Protein AF-A0A7J3ALT9-F1 (afdb_monomer)

pLDDT: mean 75.01, std 16.69, range [44.09, 91.62]

Radius of gyration: 16.63 Å; Cα contacts (8 Å, |Δi|>4): 76; chains: 1; bounding box: 40×51×20 Å

Mean predicted aligned error: 11.18 Å

Nearest PDB structures (foldseek):
  6kco-assembly3_E  TM=5.844E-01  e=6.775E-01  Drosophila melanogaster
  5i4e-assembly1_A  TM=6.022E-01  e=1.194E+00  Homo sapiens
  7mkn-assembly1_L  TM=8.062E-01  e=3.269E+00  Escherichia coli K-12
  7u32-assembly1_A  TM=5.757E-01  e=1.271E+00  Visna/maedi virus EV1 KV1772

Structure (mmCIF, N/CA/C/O backbone):
data_AF-A0A7J3ALT9-F1
#
_entry.id   AF-A0A7J3ALT9-F1
#
loop_
_atom_site.group_PDB
_atom_site.id
_atom_site.type_symbol
_atom_site.label_atom_id
_atom_site.label_alt_id
_atom_site.label_comp_id
_atom_site.label_asym_id
_atom_site.label_entity_id
_atom_site.label_seq_id
_atom_site.pdbx_PDB_ins_code
_atom_site.Cartn_x
_atom_site.Cartn_y
_atom_site.Cartn_z
_atom_site.occupancy
_atom_site.B_iso_or_equiv
_atom_site.auth_seq_id
_atom_site.auth_comp_id
_atom_site.auth_asym_id
_atom_site.auth_atom_id
_atom_site.pdbx_PDB_model_num
ATOM 1 N N . MET A 1 1 ? 11.982 -14.039 -1.858 1.00 58.22 1 MET A N 1
ATOM 2 C CA . MET A 1 1 ? 10.957 -13.489 -0.937 1.00 58.22 1 MET A CA 1
ATOM 3 C C . MET A 1 1 ? 9.575 -13.887 -1.424 1.00 58.22 1 MET A C 1
ATOM 5 O O . MET A 1 1 ? 9.330 -13.783 -2.621 1.00 58.22 1 MET A O 1
ATOM 9 N N . ARG A 1 2 ? 8.700 -14.362 -0.531 1.00 66.62 2 ARG A N 1
ATOM 10 C CA . ARG A 1 2 ? 7.287 -14.637 -0.841 1.00 66.62 2 ARG A CA 1
ATOM 11 C C . ARG A 1 2 ? 6.474 -13.344 -0.698 1.00 66.62 2 ARG A C 1
ATOM 13 O O . ARG A 1 2 ? 6.757 -12.555 0.193 1.00 66.62 2 ARG A O 1
ATOM 20 N N . LEU A 1 3 ? 5.452 -13.154 -1.537 1.00 63.31 3 LEU A N 1
ATOM 21 C CA . LEU A 1 3 ? 4.534 -11.998 -1.492 1.00 63.31 3 LEU A CA 1
ATOM 22 C C . LEU A 1 3 ? 3.932 -11.759 -0.094 1.00 63.31 3 LEU A C 1
ATOM 24 O O . LEU A 1 3 ? 3.775 -10.620 0.328 1.00 63.31 3 LEU A O 1
ATOM 28 N N . GLY A 1 4 ? 3.652 -12.832 0.654 1.00 61.41 4 GLY A N 1
ATOM 29 C CA . GLY A 1 4 ? 3.063 -12.755 1.996 1.00 61.41 4 GLY A CA 1
ATOM 30 C C . GLY A 1 4 ? 3.960 -12.156 3.089 1.00 61.41 4 GLY A C 1
ATOM 31 O O . GLY A 1 4 ? 3.432 -11.759 4.127 1.00 61.41 4 GLY A O 1
ATOM 32 N N . ASP A 1 5 ? 5.274 -12.066 2.865 1.00 70.06 5 ASP A N 1
ATOM 33 C CA . ASP A 1 5 ? 6.227 -11.429 3.789 1.00 70.06 5 ASP A CA 1
ATOM 34 C C . ASP A 1 5 ? 6.314 -9.908 3.586 1.00 70.06 5 ASP A C 1
ATOM 36 O O . ASP A 1 5 ? 6.742 -9.177 4.475 1.00 70.06 5 ASP A O 1
ATOM 40 N N . MET A 1 6 ? 5.878 -9.409 2.426 1.00 80.69 6 MET A N 1
ATOM 41 C CA . MET A 1 6 ? 5.902 -7.986 2.104 1.00 80.69 6 MET A CA 1
ATOM 42 C C . MET A 1 6 ? 4.663 -7.309 2.690 1.0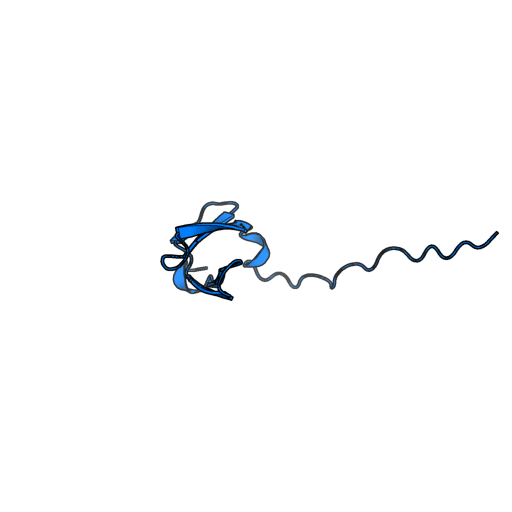0 80.69 6 MET A C 1
ATOM 44 O O . MET A 1 6 ? 3.530 -7.534 2.253 1.00 80.69 6 MET A O 1
ATOM 48 N N . LYS A 1 7 ? 4.890 -6.473 3.704 1.00 85.25 7 LYS A N 1
ATOM 49 C CA . LYS A 1 7 ? 3.855 -5.721 4.415 1.00 85.25 7 LYS A CA 1
ATOM 50 C C . LYS A 1 7 ? 4.148 -4.232 4.342 1.00 85.25 7 LYS A C 1
ATOM 52 O O . LYS A 1 7 ? 5.277 -3.807 4.558 1.00 85.25 7 LYS A O 1
ATOM 57 N N . ALA A 1 8 ? 3.113 -3.441 4.099 1.00 86.62 8 ALA A N 1
ATOM 58 C CA . ALA A 1 8 ? 3.195 -1.986 4.105 1.00 86.62 8 ALA A CA 1
ATOM 59 C C . ALA A 1 8 ? 2.041 -1.386 4.903 1.00 86.62 8 ALA A C 1
ATOM 61 O O . ALA A 1 8 ? 1.053 -2.054 5.188 1.00 86.62 8 ALA A O 1
ATOM 62 N N . LYS A 1 9 ? 2.137 -0.105 5.260 1.00 89.31 9 LYS A N 1
ATOM 63 C CA . LYS A 1 9 ? 1.023 0.624 5.876 1.00 89.31 9 LYS A CA 1
ATOM 64 C C . LYS A 1 9 ? 0.334 1.497 4.839 1.00 89.31 9 LYS A C 1
ATOM 66 O O . LYS A 1 9 ? 0.990 2.183 4.058 1.00 89.31 9 LYS A O 1
ATOM 71 N N . CYS A 1 10 ? -0.996 1.512 4.863 1.00 88.94 10 CYS A N 1
ATOM 72 C CA . CYS A 1 10 ? -1.776 2.446 4.062 1.00 88.94 10 CYS A CA 1
ATOM 73 C C . CYS A 1 10 ? -1.401 3.884 4.435 1.00 88.94 10 CYS A C 1
ATOM 75 O O . CYS A 1 10 ? -1.539 4.268 5.596 1.00 88.94 10 CYS A O 1
ATOM 77 N N . ARG A 1 11 ? -1.005 4.712 3.460 1.00 83.31 11 ARG A N 1
ATOM 78 C CA . ARG A 1 11 ? -0.667 6.124 3.719 1.00 83.31 11 ARG A CA 1
ATOM 79 C C . ARG A 1 11 ? -1.843 6.959 4.239 1.00 83.31 11 ARG A C 1
ATOM 81 O O . ARG A 1 11 ? -1.616 8.015 4.813 1.00 83.31 11 ARG A O 1
ATOM 88 N N . LYS A 1 12 ? -3.084 6.502 4.039 1.00 87.88 12 LYS A N 1
ATOM 89 C CA . LYS A 1 12 ? -4.298 7.231 4.436 1.00 87.88 12 LYS A CA 1
ATOM 90 C C . LYS A 1 12 ? -4.844 6.809 5.799 1.00 87.88 12 LYS A C 1
ATOM 92 O O . LYS A 1 12 ? -5.184 7.667 6.601 1.00 87.88 12 LYS A O 1
ATOM 97 N N . CYS A 1 13 ? -4.953 5.504 6.058 1.00 91.56 13 CYS A N 1
ATOM 98 C CA . CYS A 1 13 ? -5.552 4.982 7.296 1.00 91.56 13 CYS A CA 1
ATOM 99 C C . CYS A 1 13 ? -4.561 4.279 8.230 1.00 91.56 13 CYS A C 1
ATOM 101 O O . CYS A 1 13 ? -4.953 3.835 9.303 1.00 91.56 13 CYS A O 1
ATOM 103 N N . GLY A 1 14 ? -3.300 4.112 7.823 1.00 87.62 14 GLY A N 1
ATOM 104 C CA . GLY A 1 14 ? -2.267 3.454 8.627 1.00 87.62 14 GLY A CA 1
ATOM 105 C C . GLY A 1 14 ? -2.428 1.939 8.791 1.00 87.62 14 GLY A C 1
ATOM 106 O O . GLY A 1 14 ? -1.583 1.312 9.427 1.00 87.62 14 GLY A O 1
ATOM 107 N N . LYS A 1 15 ? -3.477 1.331 8.219 1.00 90.00 15 LYS A N 1
ATOM 108 C CA . LYS A 1 15 ? -3.734 -0.112 8.315 1.00 90.00 15 LYS A CA 1
ATOM 109 C C . LYS A 1 15 ? -2.632 -0.914 7.624 1.00 90.00 15 LYS A C 1
ATOM 111 O O . LYS A 1 15 ? -2.156 -0.511 6.562 1.00 90.00 15 LYS A O 1
ATOM 116 N N . GLU A 1 16 ? -2.270 -2.054 8.208 1.00 90.06 16 GLU A N 1
ATOM 117 C CA . GLU A 1 16 ? -1.359 -3.014 7.584 1.00 90.06 16 GLU A CA 1
ATOM 118 C C . GLU A 1 16 ? -2.005 -3.599 6.320 1.00 90.06 16 GLU A C 1
ATOM 120 O O . GLU A 1 16 ? -3.112 -4.145 6.351 1.00 90.06 16 GLU A O 1
ATOM 125 N N . LEU A 1 17 ? -1.307 -3.435 5.203 1.00 87.75 17 LEU A N 1
ATOM 126 C CA . LEU A 1 17 ? -1.627 -3.954 3.887 1.00 87.75 17 LEU A CA 1
ATOM 127 C C . LEU A 1 17 ? -0.642 -5.065 3.550 1.00 87.75 17 LEU A C 1
ATOM 129 O O . LEU A 1 17 ? 0.557 -4.959 3.818 1.00 87.75 17 LEU A O 1
ATOM 133 N N . LYS A 1 18 ? -1.162 -6.114 2.923 1.00 88.06 18 LYS A N 1
ATOM 134 C CA . LYS A 1 18 ? -0.355 -7.172 2.318 1.00 88.06 18 LYS A CA 1
ATOM 135 C C . LYS A 1 18 ? -0.111 -6.819 0.856 1.00 88.06 18 LYS A C 1
ATOM 137 O O . LYS A 1 18 ? -0.949 -6.138 0.261 1.00 88.06 18 LYS A O 1
ATOM 142 N N . ALA A 1 19 ? 1.024 -7.252 0.316 1.00 87.94 19 ALA A N 1
ATOM 143 C CA . ALA A 1 19 ? 1.299 -7.107 -1.106 1.00 87.94 19 ALA A CA 1
ATOM 144 C C . ALA A 1 19 ? 0.166 -7.756 -1.909 1.00 87.94 19 ALA A C 1
ATOM 146 O O . ALA A 1 19 ? -0.171 -8.920 -1.688 1.00 87.94 19 ALA A O 1
ATOM 147 N N . ASP A 1 20 ? -0.436 -6.962 -2.783 1.00 88.19 20 ASP A N 1
ATOM 148 C CA . ASP A 1 20 ? -1.476 -7.396 -3.706 1.00 88.19 20 ASP A CA 1
ATOM 149 C C . ASP A 1 20 ? -0.823 -8.042 -4.930 1.00 88.19 20 ASP A C 1
ATOM 151 O O . ASP A 1 20 ? -1.080 -9.200 -5.248 1.00 88.19 20 ASP A O 1
ATOM 155 N N . SER A 1 21 ? 0.120 -7.314 -5.528 1.00 87.44 21 SER A N 1
ATOM 156 C CA . SER A 1 21 ? 0.880 -7.726 -6.701 1.00 87.44 21 SER A CA 1
ATOM 157 C C . SER A 1 21 ? 2.340 -7.298 -6.550 1.00 87.44 21 SER A C 1
ATOM 159 O O . SER A 1 21 ? 2.656 -6.363 -5.807 1.00 87.44 21 SER A O 1
ATOM 161 N N . LYS A 1 22 ? 3.250 -8.000 -7.224 1.00 85.81 22 LYS A N 1
ATOM 162 C CA . LYS A 1 22 ? 4.671 -7.654 -7.270 1.00 85.81 22 LYS A CA 1
ATOM 163 C C . LYS A 1 22 ? 5.186 -7.815 -8.690 1.00 85.81 22 LYS A C 1
ATOM 165 O O . LYS A 1 22 ? 5.054 -8.893 -9.263 1.00 85.81 22 LYS A O 1
ATOM 170 N N . ASP A 1 23 ? 5.863 -6.779 -9.146 1.00 85.88 23 ASP A N 1
ATOM 171 C CA . ASP A 1 23 ? 6.657 -6.729 -10.361 1.00 85.88 23 ASP A CA 1
ATOM 172 C C . ASP A 1 23 ? 8.155 -6.864 -10.031 1.00 85.88 23 ASP A C 1
ATOM 174 O O . ASP A 1 23 ? 8.561 -6.962 -8.863 1.00 85.88 23 ASP A O 1
ATOM 178 N N . ASP A 1 24 ? 8.998 -6.872 -11.062 1.00 81.19 24 ASP A N 1
ATOM 179 C CA . ASP A 1 24 ? 10.455 -6.933 -10.908 1.00 81.19 24 ASP A CA 1
ATOM 180 C C . ASP A 1 24 ? 11.016 -5.742 -10.112 1.00 81.19 24 ASP A C 1
ATOM 182 O O . ASP A 1 24 ? 11.941 -5.927 -9.316 1.00 81.19 24 ASP A O 1
ATOM 186 N N . ASP A 1 25 ? 10.389 -4.567 -10.235 1.00 84.62 25 ASP A N 1
ATOM 187 C CA . ASP A 1 25 ? 10.842 -3.310 -9.625 1.00 84.62 25 ASP A CA 1
ATOM 188 C C . ASP A 1 25 ? 9.947 -2.803 -8.481 1.00 84.62 25 ASP A C 1
ATOM 190 O O . ASP A 1 25 ? 10.435 -2.154 -7.552 1.00 84.62 25 ASP A O 1
ATOM 194 N N . PHE A 1 26 ? 8.644 -3.114 -8.481 1.00 88.00 26 PHE A N 1
ATOM 195 C CA . PHE A 1 26 ? 7.681 -2.550 -7.522 1.00 88.00 26 PHE A CA 1
ATOM 196 C C . PHE A 1 26 ? 6.779 -3.601 -6.872 1.00 88.00 26 PHE A C 1
ATOM 198 O O . PHE A 1 26 ? 6.445 -4.629 -7.448 1.00 88.00 26 PHE A O 1
ATOM 205 N N . VAL A 1 27 ? 6.358 -3.322 -5.642 1.00 89.50 27 VAL A N 1
ATOM 206 C CA . VAL A 1 27 ? 5.316 -4.055 -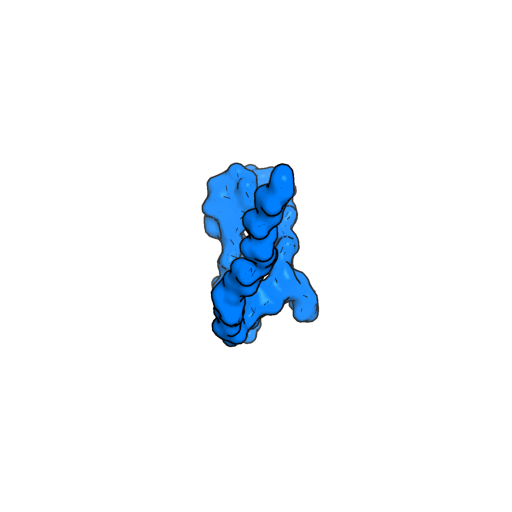4.923 1.00 89.50 27 VAL A CA 1
ATOM 207 C C . VAL A 1 27 ? 4.106 -3.145 -4.783 1.00 89.50 27 VAL A C 1
ATOM 209 O O . VAL A 1 27 ? 4.198 -2.058 -4.204 1.00 89.50 27 VAL A O 1
ATOM 212 N N . THR A 1 28 ? 2.964 -3.596 -5.282 1.00 90.56 28 THR A N 1
ATOM 213 C CA . THR A 1 28 ? 1.690 -2.893 -5.176 1.00 90.56 28 THR A CA 1
ATOM 214 C C . THR A 1 28 ? 0.912 -3.397 -3.969 1.00 90.56 28 THR A C 1
ATOM 216 O O . THR A 1 28 ? 0.729 -4.594 -3.764 1.00 90.56 28 THR A O 1
ATOM 219 N N . PHE A 1 29 ? 0.413 -2.462 -3.168 1.00 91.06 29 PHE A N 1
ATOM 220 C CA . PHE A 1 29 ? -0.424 -2.699 -2.001 1.00 91.06 29 PHE A CA 1
ATOM 221 C C . PHE A 1 29 ? -1.777 -2.037 -2.213 1.00 91.06 29 PHE A C 1
ATOM 223 O O . PHE A 1 29 ? -1.85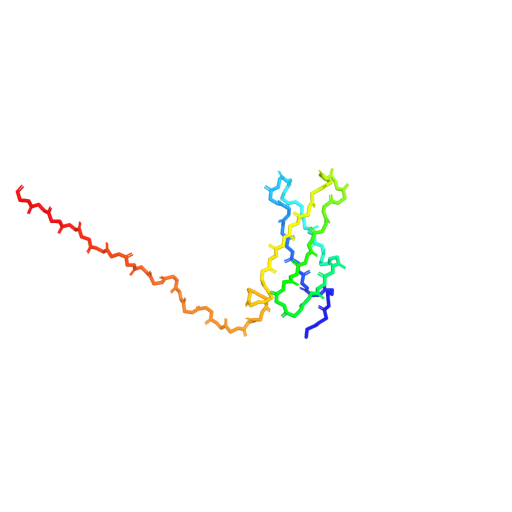9 -0.814 -2.359 1.00 91.06 29 PHE A O 1
ATOM 230 N N . TYR A 1 30 ? -2.845 -2.826 -2.174 1.00 89.56 30 TYR A N 1
ATOM 231 C CA . TYR A 1 30 ? -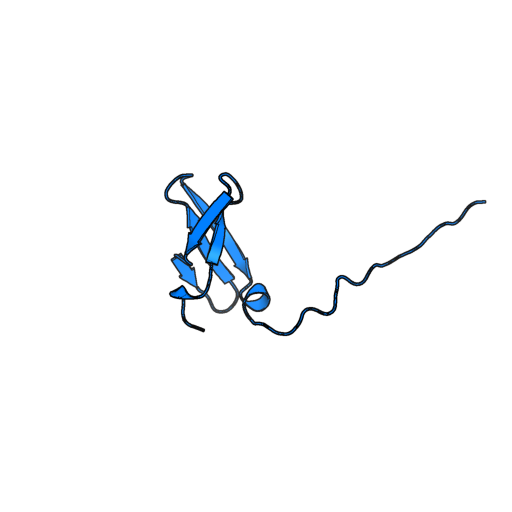4.201 -2.306 -2.256 1.00 89.56 30 TYR A CA 1
ATOM 232 C C . TYR A 1 30 ? -4.846 -2.208 -0.872 1.00 89.56 30 TYR A C 1
ATOM 234 O O . TYR A 1 30 ? -4.890 -3.165 -0.096 1.00 89.56 30 TYR A O 1
ATOM 242 N N . CYS A 1 31 ? -5.381 -1.030 -0.549 1.00 91.62 31 CYS A N 1
ATOM 243 C CA . CYS A 1 31 ? -6.156 -0.829 0.665 1.00 91.62 31 CYS A CA 1
ATOM 244 C C . CYS A 1 31 ? -7.649 -0.991 0.382 1.00 91.62 31 CYS A C 1
ATOM 246 O O . CYS A 1 31 ? -8.295 -0.030 -0.021 1.00 91.62 31 CYS A O 1
ATOM 248 N N . MET A 1 32 ? -8.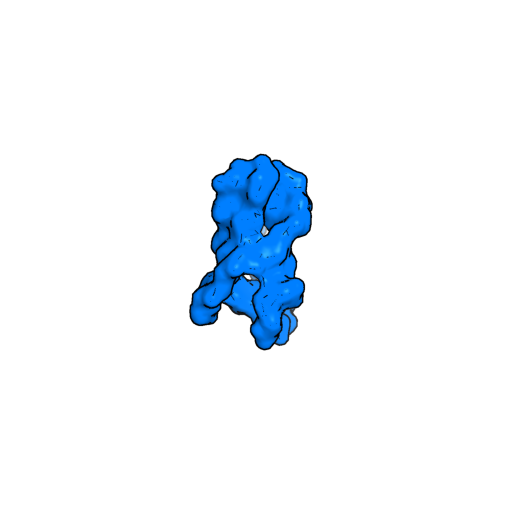230 -2.147 0.718 1.00 88.81 32 MET A N 1
ATOM 249 C CA . MET A 1 32 ? -9.684 -2.376 0.602 1.00 88.81 32 MET A CA 1
ATOM 250 C C . MET A 1 32 ? -10.542 -1.410 1.439 1.00 88.81 32 MET A C 1
ATOM 252 O O . MET A 1 32 ? -11.722 -1.236 1.166 1.00 88.81 32 MET A O 1
ATOM 256 N N . VAL A 1 33 ? -9.968 -0.777 2.468 1.00 89.75 33 VAL A N 1
ATOM 257 C CA . VAL A 1 33 ? -10.692 0.186 3.318 1.00 89.75 33 VAL A CA 1
ATOM 258 C C . VAL A 1 33 ? -10.762 1.565 2.665 1.00 89.75 33 VAL A C 1
ATOM 260 O O . VAL A 1 33 ? -11.779 2.242 2.744 1.00 89.75 33 VAL A O 1
ATOM 263 N N . CYS A 1 34 ? -9.666 2.008 2.048 1.00 91.00 34 CYS A N 1
ATOM 264 C CA . CYS A 1 34 ? -9.562 3.349 1.474 1.00 91.00 34 CYS A CA 1
ATOM 265 C C . CYS A 1 34 ? -9.753 3.381 -0.045 1.00 91.00 34 CYS A C 1
ATOM 267 O O . CYS A 1 34 ? -9.883 4.471 -0.594 1.00 91.00 34 CYS A O 1
ATOM 269 N N . GLY A 1 35 ? -9.710 2.225 -0.711 1.00 90.69 35 GLY A N 1
ATOM 270 C CA . GLY A 1 35 ? -9.763 2.094 -2.165 1.00 90.69 35 GLY A CA 1
ATOM 271 C C . GLY A 1 35 ? -8.521 2.617 -2.893 1.00 90.69 35 GLY A C 1
ATOM 272 O O . GLY A 1 35 ? -8.616 2.937 -4.072 1.00 90.69 35 GLY A O 1
ATOM 273 N N . ILE A 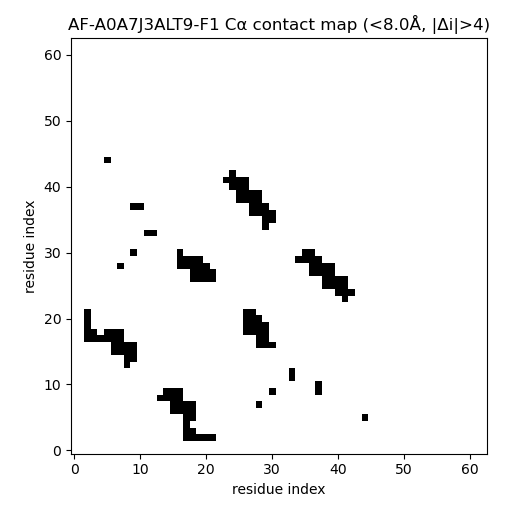1 36 ? -7.375 2.747 -2.213 1.00 88.88 36 ILE A N 1
ATOM 274 C CA . ILE A 1 36 ? -6.144 3.298 -2.804 1.00 88.88 36 ILE A CA 1
ATOM 275 C C . ILE A 1 36 ? -5.102 2.215 -3.076 1.00 88.88 36 ILE A C 1
ATOM 277 O O . ILE A 1 36 ? -4.979 1.258 -2.307 1.00 88.88 36 ILE A O 1
ATOM 281 N N . TYR A 1 37 ? -4.306 2.436 -4.119 1.00 89.25 37 TYR A N 1
ATOM 282 C CA . TYR A 1 37 ? -3.122 1.647 -4.441 1.00 89.25 37 TYR A CA 1
ATOM 283 C C . TYR A 1 37 ? -1.865 2.373 -3.970 1.00 89.25 37 TYR A C 1
ATOM 285 O O . TYR A 1 37 ? -1.748 3.591 -4.089 1.00 89.25 37 TYR A O 1
ATOM 293 N N . THR A 1 38 ? -0.931 1.626 -3.396 1.00 86.06 38 THR A N 1
ATOM 294 C CA . THR A 1 38 ? 0.371 2.125 -2.951 1.00 86.06 38 THR A CA 1
ATOM 295 C C . THR A 1 38 ? 1.452 1.264 -3.579 1.00 86.06 38 THR A C 1
ATOM 297 O O . THR A 1 38 ? 1.490 0.069 -3.322 1.00 86.06 38 THR A O 1
ATOM 300 N N . ASN A 1 39 ? 2.332 1.865 -4.375 1.00 88.81 39 ASN A N 1
ATOM 301 C CA . ASN A 1 39 ? 3.458 1.169 -4.991 1.00 88.81 39 ASN A CA 1
ATOM 302 C C . ASN A 1 39 ? 4.727 1.500 -4.207 1.00 88.81 39 ASN A C 1
ATOM 304 O O . ASN A 1 39 ? 4.999 2.674 -3.945 1.00 88.81 39 ASN A O 1
ATOM 308 N N . ILE A 1 40 ? 5.474 0.478 -3.801 1.00 86.75 40 ILE A N 1
ATOM 309 C CA . ILE A 1 40 ? 6.729 0.619 -3.060 1.00 86.75 40 ILE A CA 1
ATOM 310 C C . ILE A 1 40 ? 7.801 -0.183 -3.802 1.00 86.75 40 ILE A C 1
ATOM 312 O O . ILE A 1 40 ? 7.545 -1.342 -4.124 1.00 86.75 40 ILE A O 1
ATOM 316 N N . PRO A 1 41 ? 8.976 0.395 -4.094 1.00 86.94 41 PRO A N 1
ATOM 317 C CA . PRO A 1 41 ? 10.026 -0.316 -4.812 1.00 86.94 41 PRO A CA 1
ATOM 318 C C . PRO A 1 41 ? 10.489 -1.554 -4.040 1.00 86.94 41 PRO A C 1
ATOM 320 O O . PRO A 1 41 ? 10.650 -1.514 -2.817 1.00 86.94 41 PRO A O 1
ATOM 323 N N . VAL A 1 42 ? 10.706 -2.664 -4.753 1.00 84.38 42 VAL A N 1
ATOM 324 C CA . VAL A 1 42 ? 11.089 -3.957 -4.154 1.00 84.38 42 VAL A CA 1
ATOM 325 C C . VAL A 1 42 ? 12.406 -3.868 -3.385 1.00 84.38 42 VAL A C 1
ATOM 327 O O . VAL A 1 42 ? 12.620 -4.651 -2.464 1.00 84.38 42 VAL A O 1
ATOM 330 N N . GLU A 1 43 ? 13.268 -2.915 -3.746 1.00 80.94 43 GLU A N 1
ATOM 331 C CA . GLU A 1 43 ? 14.543 -2.620 -3.088 1.00 80.94 43 GLU A CA 1
ATOM 332 C C . GLU A 1 43 ? 14.361 -2.258 -1.612 1.00 80.94 43 GLU A C 1
ATOM 334 O O . GLU A 1 43 ? 15.177 -2.653 -0.795 1.00 80.94 43 GLU A O 1
ATOM 339 N N . GLN A 1 44 ? 13.250 -1.617 -1.227 1.00 73.88 44 GLN A N 1
ATOM 340 C CA . GLN A 1 44 ? 12.975 -1.328 0.188 1.00 73.88 44 GLN A CA 1
ATOM 341 C C . GLN A 1 44 ? 12.633 -2.575 1.015 1.00 73.88 44 GLN A C 1
ATOM 343 O O . GLN A 1 44 ? 12.636 -2.513 2.242 1.00 73.88 44 GLN A O 1
ATOM 348 N N . PHE A 1 45 ? 12.319 -3.694 0.356 1.00 73.62 45 PHE A N 1
ATOM 349 C CA . PHE A 1 45 ? 12.023 -4.982 0.993 1.00 73.62 45 PHE A CA 1
ATOM 350 C C . PHE A 1 45 ? 13.136 -6.013 0.798 1.00 73.62 45 PHE A C 1
ATOM 352 O O . PHE A 1 45 ? 13.132 -7.055 1.455 1.00 73.62 45 PHE A O 1
ATOM 359 N N . LYS A 1 46 ? 14.067 -5.755 -0.125 1.00 67.12 46 LYS A N 1
ATOM 360 C CA . LYS A 1 46 ? 15.325 -6.481 -0.210 1.00 67.12 46 LYS A CA 1
ATOM 361 C C . LYS A 1 46 ? 16.226 -5.886 0.862 1.00 67.12 46 LYS A C 1
ATOM 363 O O . LYS A 1 46 ? 16.805 -4.831 0.668 1.00 67.12 46 LYS A O 1
ATOM 368 N N . ASP A 1 47 ? 16.255 -6.544 2.013 1.00 56.16 47 ASP A N 1
ATOM 369 C CA . ASP A 1 47 ? 17.199 -6.289 3.098 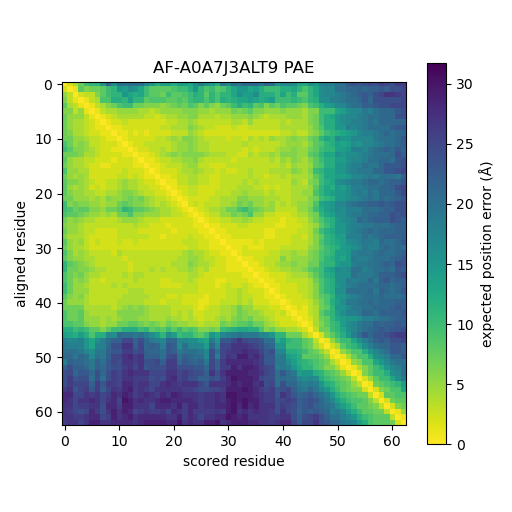1.00 56.16 47 ASP A CA 1
ATOM 370 C C . ASP A 1 47 ? 18.642 -6.419 2.571 1.00 56.16 47 ASP A C 1
ATOM 372 O O . ASP A 1 47 ? 19.258 -7.478 2.617 1.00 56.16 47 ASP A O 1
ATOM 376 N N . GLU A 1 48 ? 19.158 -5.352 1.973 1.00 51.47 48 GLU A N 1
ATOM 377 C CA . GLU A 1 48 ? 20.521 -4.927 2.234 1.00 51.47 48 GLU A CA 1
ATOM 378 C C . GLU A 1 48 ? 20.421 -3.844 3.311 1.00 51.47 48 GLU A C 1
ATOM 380 O O . GLU A 1 48 ? 19.516 -3.001 3.247 1.00 51.47 48 GLU A O 1
ATOM 385 N N . PRO A 1 49 ? 21.290 -3.866 4.334 1.00 48.50 49 PRO A N 1
ATOM 386 C CA . PRO A 1 49 ? 21.279 -2.852 5.373 1.00 48.50 49 PRO A CA 1
ATOM 387 C C . PRO A 1 49 ? 21.457 -1.499 4.692 1.00 48.50 49 PRO A C 1
ATOM 389 O O . PRO A 1 49 ? 22.536 -1.201 4.183 1.00 48.50 49 PRO A O 1
ATOM 392 N N . GLN A 1 50 ? 20.400 -0.684 4.658 1.00 47.25 50 GLN A N 1
ATOM 393 C CA . GLN A 1 50 ? 20.527 0.710 4.258 1.00 47.25 50 GLN A CA 1
ATOM 394 C C . GLN A 1 50 ? 21.654 1.297 5.122 1.00 47.25 50 GLN A C 1
ATOM 396 O O . GLN A 1 50 ? 21.503 1.309 6.351 1.00 47.25 50 GLN A O 1
ATOM 401 N N . PRO A 1 51 ? 22.785 1.770 4.557 1.00 44.09 51 PRO A N 1
ATOM 402 C CA . PRO A 1 51 ? 23.601 2.696 5.311 1.00 44.09 51 PRO A CA 1
ATOM 403 C C . PRO A 1 51 ? 22.661 3.841 5.683 1.00 44.09 51 PRO A C 1
ATOM 405 O O . PRO A 1 51 ? 21.890 4.316 4.843 1.00 44.09 51 PRO A O 1
ATOM 408 N N . ALA A 1 52 ? 22.654 4.181 6.973 1.00 53.28 52 ALA A N 1
ATOM 409 C CA . ALA A 1 52 ? 21.862 5.256 7.551 1.00 53.28 52 ALA A CA 1
ATOM 410 C C . ALA A 1 52 ? 21.798 6.462 6.598 1.00 53.28 52 ALA A C 1
ATOM 412 O O . ALA A 1 52 ? 22.787 6.708 5.899 1.00 53.28 52 ALA A O 1
ATOM 413 N N . PRO A 1 53 ? 20.673 7.206 6.562 1.00 49.38 53 PRO A N 1
ATOM 414 C CA . PRO A 1 53 ? 20.539 8.382 5.713 1.00 49.38 53 PRO A CA 1
ATOM 415 C C . PRO A 1 53 ? 21.819 9.201 5.815 1.00 49.38 53 PRO A C 1
ATOM 417 O O . PRO A 1 53 ? 22.204 9.624 6.904 1.00 49.38 53 PRO A O 1
ATOM 420 N N . VAL A 1 54 ? 22.518 9.332 4.686 1.00 46.62 54 VAL A N 1
ATOM 421 C CA . VAL A 1 54 ? 23.651 10.236 4.563 1.00 46.62 54 VAL A CA 1
ATOM 422 C C . VAL A 1 54 ? 23.099 11.628 4.804 1.00 46.62 54 VAL A C 1
ATOM 424 O O . VAL A 1 54 ? 22.541 12.265 3.914 1.00 46.62 54 VAL A O 1
ATOM 427 N N . ASP A 1 55 ? 23.216 12.051 6.055 1.00 53.41 55 ASP A N 1
ATOM 428 C CA . ASP A 1 55 ? 23.163 13.432 6.473 1.00 53.41 55 ASP A CA 1
ATOM 429 C C . ASP A 1 55 ? 24.123 14.205 5.570 1.00 53.41 55 ASP A C 1
ATOM 431 O O . ASP A 1 55 ? 25.342 14.031 5.647 1.00 53.41 55 ASP A O 1
ATOM 435 N N . LYS A 1 56 ? 23.583 14.975 4.624 1.00 50.56 56 LYS A N 1
ATOM 436 C CA . LYS A 1 56 ? 24.348 16.006 3.9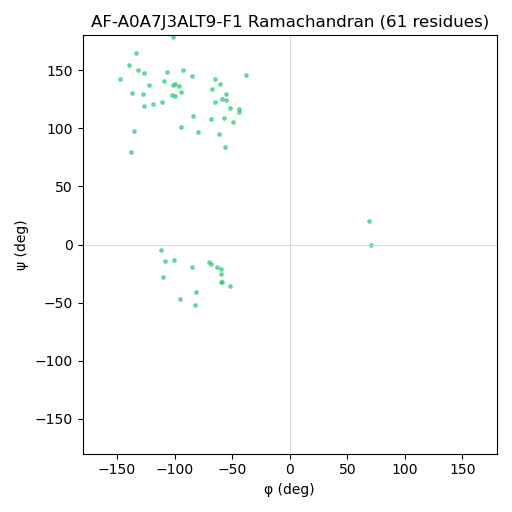30 1.00 50.56 56 LYS A CA 1
ATOM 437 C C . LYS A 1 56 ? 23.447 17.184 3.552 1.00 50.56 56 LYS A C 1
ATOM 439 O O . LYS A 1 56 ? 22.364 16.942 3.020 1.00 50.56 56 LYS A O 1
ATOM 444 N N . PRO A 1 57 ? 23.930 18.439 3.630 1.00 50.28 57 PRO A N 1
ATOM 445 C CA . PRO A 1 57 ? 25.146 18.910 4.290 1.00 50.28 57 PRO A CA 1
ATOM 446 C C . PRO A 1 57 ? 24.883 20.052 5.283 1.00 50.28 57 PRO A C 1
ATOM 448 O O . PRO A 1 57 ? 24.073 20.951 5.061 1.00 50.28 57 PRO A O 1
ATOM 451 N N . GLU A 1 58 ? 25.688 20.073 6.337 1.00 50.41 58 GLU A N 1
ATOM 452 C CA . GLU A 1 58 ? 26.097 21.300 7.004 1.00 50.41 58 GLU A CA 1
ATOM 453 C C . GLU A 1 58 ? 26.487 22.357 5.945 1.00 50.41 58 GLU A C 1
ATOM 455 O O . GLU A 1 58 ? 27.457 22.190 5.208 1.00 50.41 58 GLU A O 1
ATOM 460 N N . LYS A 1 59 ? 25.723 23.449 5.846 1.00 44.09 59 LYS A N 1
ATOM 461 C CA . LYS A 1 59 ? 26.2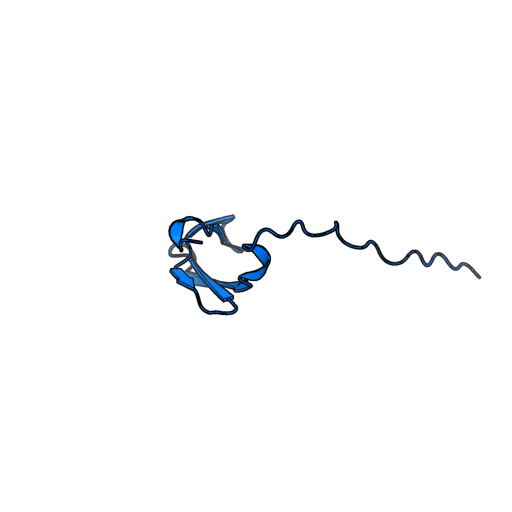43 24.755 5.425 1.00 44.09 59 LYS A CA 1
ATOM 462 C C . LYS A 1 59 ? 25.635 25.837 6.304 1.00 44.09 59 LYS A C 1
ATOM 464 O O . LYS A 1 59 ? 24.693 26.540 5.954 1.00 44.09 59 LYS A O 1
ATOM 469 N N . LYS A 1 60 ? 26.234 25.942 7.484 1.00 45.69 60 LYS A N 1
ATOM 470 C CA . LYS A 1 60 ? 26.395 27.204 8.187 1.00 45.69 60 LYS A CA 1
ATOM 471 C C . LYS A 1 60 ? 27.394 28.025 7.366 1.00 45.69 60 LYS A C 1
ATOM 473 O O . LYS A 1 60 ? 28.571 27.693 7.351 1.00 45.69 60 LYS A O 1
ATOM 478 N N . GLU A 1 61 ? 26.946 29.068 6.680 1.00 53.38 61 GLU A N 1
ATOM 479 C CA . GLU A 1 61 ? 27.847 30.151 6.286 1.00 53.38 61 GLU A CA 1
ATOM 480 C C . GLU A 1 61 ? 27.143 31.475 6.569 1.00 53.38 61 GLU A C 1
ATOM 482 O O . GLU A 1 61 ? 26.246 31.917 5.855 1.00 53.38 61 GLU A O 1
ATOM 487 N N . SER A 1 62 ? 27.510 32.024 7.724 1.00 56.22 62 SER A N 1
ATOM 488 C CA . SER A 1 62 ? 27.418 33.438 8.038 1.00 56.22 62 SER A CA 1
ATOM 489 C C . SER A 1 62 ? 28.414 34.186 7.159 1.00 56.22 62 SER A C 1
ATOM 491 O O . SER A 1 62 ? 29.579 33.794 7.098 1.00 56.22 62 SER A O 1
ATOM 493 N N . GLN A 1 63 ? 27.972 35.283 6.561 1.00 59.84 63 GLN A N 1
ATOM 494 C CA . GLN A 1 63 ? 28.815 36.442 6.289 1.00 59.84 63 GLN A CA 1
ATOM 495 C C . GLN A 1 63 ? 28.117 37.668 6.860 1.00 59.84 63 GLN A C 1
ATOM 497 O O . GLN A 1 63 ? 26.869 37.721 6.749 1.00 59.84 63 GLN A O 1
#

Secondary structure (DSSP, 8-state):
--GGG-EEE-TTT--EEEEEEE-SSEEEEEETTTTEEEEEEGGGTS-----------------

Foldseek 3Di:
DDQQVDWDADPPPRDIFGFPDDDPFWTWTADPVVRDIDIDTCVVVPDDPPPPPPDDDDDDDDD

Sequence (63 aa):
MRLGDMKAKCRKCGKELKADSKDDDFVTFYCMVCGIYTNIPVEQFKDEPQPAPVDKPEKKESQ

Solvent-accessible surface area (backbone atoms only — not comparable to full-atom values): 4269 Å² total; per-residue (Å²): 136,63,60,89,76,44,70,49,60,38,92,86,78,60,47,84,27,53,46,70,47,74,60,97,60,35,32,33,27,55,35,88,88,77,75,45,81,45,78,43,53,40,65,84,73,49,87,62,84,71,75,70,84,81,86,74,73,93,76,89,75,88,131